Protein AF-A0A941NTP4-F1 (afdb_monomer)

Nearest PDB structures (foldseek):
  7e4t-assembly1_A  TM=6.870E-01  e=6.617E-01  Homo sapiens
  8gvw-assembly1_B  TM=6.540E-01  e=9.297E-01  Homo sapiens
  6if3-assembly1_A  TM=6.500E-01  e=9.840E-01  Homo sapiens
  7wdb-assembly1_A  TM=6.622E-01  e=2.303E+00  Homo sapiens

Foldseek 3Di:
DDDDDDPPDPPCDPPQPADADDDDPDDQDDQFPDDPDDPVLLVVLVVCLLVVVQVVNVVSCVVRHLRSQQGDHPVDDRSLLSCQQVVPPVSNSVSRSSRHHLVRSCPDPCLVVGDPVSNVVSVVVVVVVVVVVVVD

pLDDT: mean 73.16, std 19.31, range [33.72, 93.12]

Secondary structure (DSSP, 8-state):
---PPPTT----PSSPSS---------TT-S-SS----HHHHHHHHHHHHTT-HHHHHHHHHHH-GGGGG---SSS--HHHHHHHTT-HHHHHHHHHTT--HHHHHHSGGGGGS-HHHHHHHHHHHHHHHHHHTT-

Radius of gyration: 15.22 Å; Cα contacts (8 Å, |Δi|>4): 143; chains: 1; bounding box: 38×31×42 Å

Solvent-accessible surface area (backbone atoms only — not comparable to full-atom values): 8170 Å² total; per-residue (Å²): 134,84,84,78,75,63,97,81,63,81,78,77,65,81,72,64,94,42,84,70,59,77,92,65,95,74,73,95,80,53,58,32,97,85,50,96,70,52,70,68,56,53,54,50,48,51,52,32,44,73,70,63,40,55,69,61,44,51,49,49,31,69,75,76,29,44,57,64,33,48,26,36,55,94,89,48,70,44,50,55,46,50,27,33,59,69,67,35,60,68,53,33,52,51,27,40,48,37,37,27,46,52,63,58,39,63,70,37,84,67,41,79,77,37,48,70,69,46,49,50,51,46,49,48,58,49,46,57,50,52,58,58,62,73,74,111

Mean predicted aligned error: 10.74 Å

Sequence (136 aa):
MMHIPPKNAKVIPFPLQAPMQSAKKWGKRHFSRFGTFSETQVTTFIRHLLQNNTNIVLQMIQELGPHLATVHGNYFCPPLIIAAKNSNMILVNSLLEHGACAHMARNDIRFKYLPLKMKRYLKAITRFRQEILNQI

Structure (mmCIF, N/CA/C/O backbone):
data_AF-A0A941NTP4-F1
#
_entry.id   AF-A0A941NTP4-F1
#
loop_
_atom_site.group_PDB
_atom_site.id
_atom_site.type_symbol
_atom_site.label_atom_id
_atom_site.label_alt_id
_atom_site.label_comp_id
_atom_site.label_asym_id
_atom_site.label_entity_id
_atom_site.label_seq_id
_atom_site.pdbx_PDB_ins_code
_atom_site.Cartn_x
_atom_site.Cartn_y
_atom_site.Cartn_z
_atom_site.occupancy
_atom_site.B_iso_or_equiv
_atom_site.auth_seq_id
_atom_site.auth_comp_id
_atom_site.auth_asym_id
_atom_site.auth_atom_id
_atom_site.pdbx_PDB_model_num
ATOM 1 N N . MET A 1 1 ? -25.794 2.890 21.953 1.00 35.31 1 MET A N 1
ATOM 2 C CA . MET A 1 1 ? -24.944 4.101 22.000 1.00 35.31 1 MET A CA 1
ATOM 3 C C . MET A 1 1 ? -24.246 4.254 20.659 1.00 35.31 1 MET A C 1
ATOM 5 O O . MET A 1 1 ? -23.389 3.443 20.335 1.00 35.31 1 MET A O 1
ATOM 9 N N . MET A 1 2 ? -24.678 5.216 19.840 1.00 36.38 2 MET A N 1
ATOM 10 C CA . MET A 1 2 ? -24.074 5.478 18.531 1.00 36.38 2 MET A CA 1
ATOM 11 C C . MET A 1 2 ? -22.789 6.288 18.721 1.00 36.38 2 MET A C 1
ATOM 13 O O . MET A 1 2 ? -22.817 7.375 19.291 1.00 36.38 2 MET A O 1
ATOM 17 N N . HIS A 1 3 ? -21.658 5.733 18.289 1.00 40.78 3 HIS A N 1
ATOM 18 C CA . HIS A 1 3 ? -20.355 6.388 18.351 1.00 40.78 3 HIS A CA 1
ATOM 19 C C . HIS A 1 3 ? -20.315 7.475 17.267 1.00 40.78 3 HIS A C 1
ATOM 21 O O . HIS A 1 3 ? -20.207 7.169 16.082 1.00 40.78 3 HIS A O 1
ATOM 27 N N . ILE A 1 4 ? -20.461 8.741 17.660 1.00 36.94 4 ILE A N 1
ATOM 28 C CA . ILE A 1 4 ? -20.422 9.875 16.728 1.00 36.94 4 ILE A CA 1
ATOM 29 C C . ILE A 1 4 ? -18.956 10.081 16.304 1.00 36.94 4 ILE A C 1
ATOM 31 O O . ILE A 1 4 ? -18.104 10.274 17.177 1.00 36.94 4 ILE A O 1
ATOM 35 N N . PRO A 1 5 ? -18.617 10.000 15.004 1.00 36.12 5 PRO A N 1
ATOM 36 C CA . PRO A 1 5 ? -17.255 10.237 14.541 1.00 36.12 5 PRO A CA 1
ATOM 37 C C . PRO A 1 5 ? -16.858 11.717 14.725 1.00 36.12 5 PRO A C 1
ATOM 39 O O . PRO A 1 5 ? -17.717 12.600 14.679 1.00 36.12 5 PRO A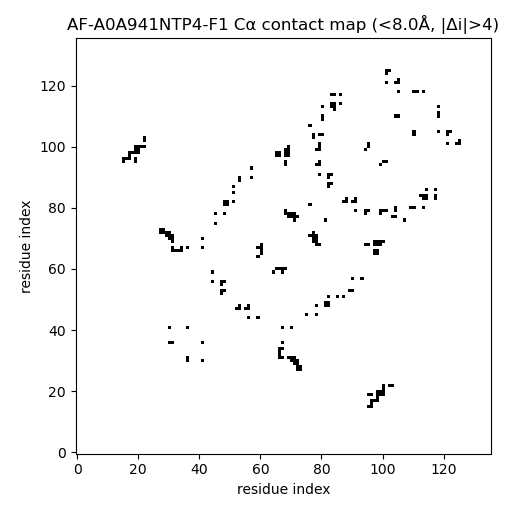 O 1
ATOM 42 N N . PRO A 1 6 ? -15.564 12.018 14.945 1.00 41.47 6 PRO A N 1
ATOM 43 C CA . PRO A 1 6 ? -15.095 13.383 15.176 1.00 41.47 6 PRO A CA 1
ATOM 44 C C . PRO A 1 6 ? -15.376 14.292 13.968 1.00 41.47 6 PRO A C 1
ATOM 46 O O . PRO A 1 6 ? -15.212 13.873 12.824 1.00 41.47 6 PRO A O 1
ATOM 49 N N . LYS A 1 7 ? -15.752 15.553 14.241 1.00 45.47 7 LYS A N 1
ATOM 50 C CA . LYS A 1 7 ? -16.298 16.552 13.290 1.00 45.47 7 LYS A CA 1
ATOM 51 C C . LYS A 1 7 ? -15.467 16.821 12.020 1.00 45.47 7 LYS A C 1
ATOM 53 O O . LYS A 1 7 ? -16.013 17.350 11.063 1.00 45.47 7 LYS A O 1
ATOM 58 N N . ASN A 1 8 ? -14.194 16.418 11.986 1.00 42.12 8 ASN A N 1
ATOM 59 C CA . ASN A 1 8 ? -13.287 16.605 10.844 1.00 42.12 8 ASN A CA 1
ATOM 60 C C . ASN A 1 8 ? -12.812 15.287 10.203 1.00 42.12 8 ASN A C 1
ATOM 62 O O . ASN A 1 8 ? -11.917 15.295 9.357 1.00 42.12 8 ASN A O 1
ATOM 66 N N . ALA A 1 9 ? -13.376 14.139 10.588 1.00 33.72 9 ALA A N 1
ATOM 67 C CA . ALA A 1 9 ? -13.117 12.897 9.877 1.00 33.72 9 ALA A CA 1
ATOM 68 C C . ALA A 1 9 ? -13.847 12.944 8.531 1.00 33.72 9 ALA A C 1
ATOM 70 O O . ALA A 1 9 ? -15.075 12.906 8.489 1.00 33.72 9 ALA A O 1
ATOM 71 N N . LYS A 1 10 ? -13.097 12.998 7.422 1.00 40.84 10 LYS A N 1
ATOM 72 C CA . LYS A 1 10 ? -13.661 12.676 6.107 1.00 40.84 10 LYS A CA 1
ATOM 73 C C . LYS A 1 10 ? -14.193 11.247 6.185 1.00 40.84 10 LYS A C 1
ATOM 75 O O . LYS A 1 10 ? -13.418 10.291 6.214 1.00 40.84 10 LYS A O 1
ATOM 80 N N . VAL A 1 11 ? -15.513 11.120 6.281 1.00 45.03 11 VAL A N 1
ATOM 81 C CA . VAL A 1 11 ? -16.209 9.846 6.137 1.00 45.03 11 VAL A CA 1
ATOM 82 C C . VAL A 1 11 ? -15.963 9.419 4.701 1.00 45.03 11 VAL A C 1
ATOM 84 O O . VAL A 1 11 ? -16.482 10.036 3.779 1.00 45.03 11 VAL A O 1
ATOM 87 N N . ILE A 1 12 ? -15.099 8.425 4.509 1.00 49.16 12 ILE A N 1
ATOM 88 C CA . ILE A 1 12 ? -14.896 7.820 3.195 1.00 49.16 12 ILE A CA 1
ATOM 89 C C . ILE A 1 12 ? -16.168 7.013 2.932 1.00 49.16 12 ILE A C 1
ATOM 91 O O . ILE A 1 12 ? -16.413 6.049 3.668 1.00 49.16 12 ILE A O 1
ATOM 95 N N . PRO A 1 13 ? -17.019 7.423 1.975 1.00 43.09 13 PRO A N 1
ATOM 96 C CA . PRO A 1 13 ? -18.243 6.697 1.704 1.00 43.09 13 PRO A CA 1
ATOM 97 C C . PRO A 1 13 ? -17.864 5.311 1.188 1.00 43.09 13 PRO A C 1
ATOM 99 O O . PRO A 1 13 ? -17.011 5.162 0.314 1.00 43.09 13 PRO A O 1
ATOM 102 N N . PHE A 1 14 ? -18.470 4.291 1.784 1.00 42.78 14 PHE A N 1
ATOM 103 C CA . PHE A 1 14 ? -18.411 2.938 1.261 1.00 42.78 14 PHE A CA 1
ATOM 104 C C . PHE A 1 14 ? -19.660 2.710 0.395 1.00 42.78 14 PHE A C 1
ATOM 106 O O . PHE A 1 14 ? -20.750 3.073 0.843 1.00 42.78 14 PHE A O 1
ATOM 113 N N . PRO A 1 15 ? -19.541 2.113 -0.805 1.00 52.22 15 PRO A N 1
ATOM 114 C CA . PRO A 1 15 ? -18.332 1.543 -1.404 1.00 52.22 15 PRO A CA 1
ATOM 115 C C . PRO A 1 15 ? -17.356 2.611 -1.921 1.00 52.22 15 PRO A C 1
ATOM 117 O O . PRO A 1 15 ? -17.764 3.710 -2.287 1.00 52.22 15 PRO A O 1
ATOM 120 N N . LEU A 1 16 ? -16.060 2.262 -1.953 1.00 56.69 16 LEU A N 1
ATOM 121 C CA . LEU A 1 16 ? -15.022 3.072 -2.602 1.00 56.69 16 LEU A CA 1
ATOM 122 C C . LEU A 1 16 ? -15.516 3.472 -4.002 1.00 56.69 16 LEU A C 1
ATOM 124 O O . LEU A 1 16 ? -15.975 2.614 -4.752 1.00 56.69 16 LEU A O 1
ATOM 128 N N . GLN A 1 17 ? -15.433 4.758 -4.348 1.00 49.44 17 GLN A N 1
ATOM 129 C CA . GLN A 1 17 ? -16.072 5.313 -5.553 1.00 49.44 17 GLN A CA 1
ATOM 130 C C . GLN A 1 17 ? -15.505 4.767 -6.879 1.00 49.44 17 GLN A C 1
ATOM 132 O O . GLN A 1 17 ? -16.088 4.993 -7.937 1.00 49.44 17 GLN A O 1
ATOM 137 N N . ALA A 1 18 ? -14.390 4.034 -6.844 1.00 46.38 18 ALA A N 1
ATOM 138 C CA . ALA A 1 18 ? -13.748 3.473 -8.025 1.00 46.38 18 ALA A CA 1
ATOM 139 C C . ALA A 1 18 ? -14.049 1.972 -8.215 1.00 46.38 18 ALA A C 1
ATOM 141 O O . ALA A 1 18 ? -14.050 1.207 -7.242 1.00 46.38 18 ALA A O 1
ATOM 142 N N . PRO A 1 19 ? -14.211 1.497 -9.467 1.00 46.03 19 PRO A N 1
ATOM 143 C CA . PRO A 1 19 ? -14.347 0.073 -9.756 1.00 46.03 19 PRO A CA 1
ATOM 144 C C . PRO A 1 19 ? -13.052 -0.680 -9.398 1.00 46.03 19 PRO A C 1
ATOM 146 O O . PRO A 1 19 ? -12.053 -0.634 -10.118 1.00 46.03 19 PRO A O 1
ATOM 149 N N . MET A 1 20 ? -13.056 -1.409 -8.276 1.00 49.44 20 MET A N 1
ATOM 150 C CA . MET A 1 20 ? -11.901 -2.198 -7.826 1.00 49.44 20 MET A CA 1
ATOM 151 C C . MET A 1 20 ? -11.611 -3.357 -8.800 1.00 49.44 20 MET A C 1
ATOM 153 O O . MET A 1 20 ? -12.400 -4.294 -8.938 1.00 49.44 20 MET A O 1
ATOM 157 N N . GLN A 1 21 ? -10.450 -3.353 -9.463 1.00 51.09 21 GLN A N 1
ATOM 158 C CA . GLN A 1 21 ? -10.114 -4.317 -10.527 1.00 51.09 21 GLN A CA 1
ATOM 159 C C . GLN A 1 21 ? -9.859 -5.746 -10.026 1.00 51.09 21 GLN A C 1
ATOM 161 O O . GLN A 1 21 ? -9.301 -5.944 -8.946 1.00 51.09 21 GLN A O 1
ATOM 166 N N . SER A 1 22 ? -10.284 -6.766 -10.790 1.00 47.03 22 SER A N 1
ATOM 167 C CA . SER A 1 22 ? -10.096 -8.193 -10.458 1.00 47.03 22 SER A CA 1
ATOM 168 C C . SER A 1 22 ? -8.683 -8.667 -10.760 1.00 47.03 22 SER A C 1
ATOM 170 O O . SER A 1 22 ? -8.016 -8.163 -11.664 1.00 47.03 22 SER A O 1
ATOM 172 N N . ALA A 1 23 ? -8.205 -9.639 -9.979 1.00 41.88 23 ALA A N 1
ATOM 173 C CA . ALA A 1 23 ? -6.922 -10.276 -10.228 1.00 41.88 23 ALA A CA 1
ATOM 174 C C . ALA A 1 23 ? -7.016 -11.099 -11.525 1.00 41.88 23 ALA A C 1
ATOM 176 O O . ALA A 1 23 ? -7.463 -12.241 -11.509 1.00 41.88 23 ALA A O 1
ATOM 177 N N . LYS A 1 24 ? -6.621 -10.517 -12.662 1.00 48.53 24 LYS A N 1
ATOM 178 C CA . LYS A 1 24 ? -6.318 -11.285 -13.880 1.00 48.53 24 LYS A CA 1
ATOM 179 C C . LYS A 1 24 ? -4.944 -11.953 -13.700 1.00 48.53 24 LYS A C 1
ATOM 181 O O . LYS A 1 24 ? -4.149 -11.514 -12.877 1.00 48.53 24 LYS A O 1
ATOM 186 N N . LYS A 1 25 ? -4.641 -13.046 -14.407 1.00 41.19 25 LYS A N 1
ATOM 187 C CA . LYS A 1 25 ? -3.276 -13.609 -14.408 1.00 41.19 25 LYS A CA 1
ATOM 188 C C . LYS A 1 25 ? -2.360 -12.613 -15.133 1.00 41.19 25 LYS A C 1
ATOM 190 O O . LYS A 1 25 ? -2.438 -12.485 -16.349 1.00 41.19 25 LYS A O 1
ATOM 195 N N . TRP A 1 26 ? -1.560 -11.859 -14.382 1.00 47.75 26 TRP A N 1
ATOM 196 C CA . TRP A 1 26 ? -0.691 -10.804 -14.911 1.00 47.75 26 TRP A CA 1
ATOM 197 C C . TRP A 1 26 ? 0.706 -11.356 -15.226 1.00 47.75 26 TRP A C 1
ATOM 199 O O . TRP A 1 26 ? 1.264 -12.130 -14.448 1.00 47.75 26 TRP A O 1
ATOM 209 N N . GLY A 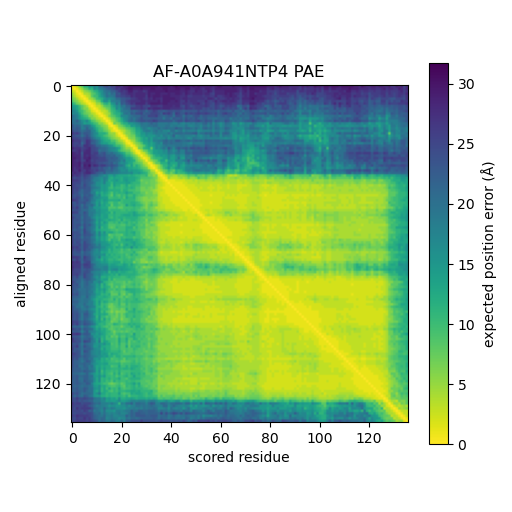1 27 ? 1.262 -10.986 -16.383 1.00 43.12 27 GLY A N 1
ATOM 210 C CA . GLY A 1 27 ? 2.597 -11.410 -16.813 1.00 43.12 27 GLY A CA 1
ATOM 211 C C . GLY A 1 27 ? 3.703 -10.856 -15.908 1.00 43.12 27 GLY A C 1
ATOM 212 O O . GLY A 1 27 ? 3.652 -9.707 -15.482 1.00 43.12 27 GLY A O 1
ATOM 213 N N . LYS A 1 28 ? 4.730 -11.674 -15.649 1.00 47.25 28 LYS A N 1
ATOM 214 C CA . LYS A 1 28 ? 5.806 -11.477 -14.652 1.00 47.25 28 LYS A CA 1
ATOM 215 C C . LYS A 1 28 ? 6.742 -10.260 -14.868 1.00 47.25 28 LYS A C 1
ATOM 217 O O . LYS A 1 28 ? 7.792 -10.215 -14.235 1.00 47.25 28 LYS A O 1
ATOM 222 N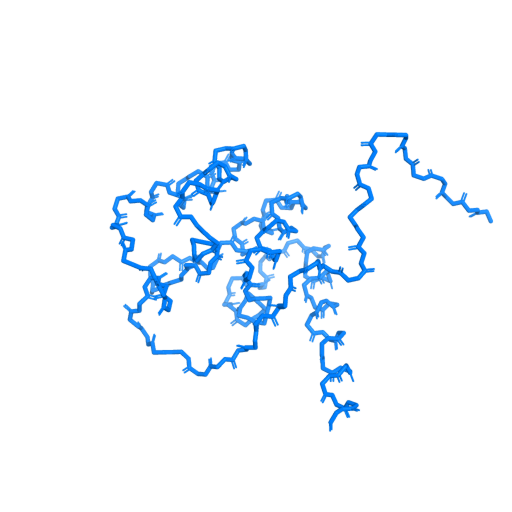 N . ARG A 1 29 ? 6.452 -9.326 -15.788 1.00 46.22 29 ARG A N 1
ATOM 223 C CA . ARG A 1 29 ? 7.465 -8.377 -16.310 1.00 46.22 29 ARG A CA 1
ATOM 224 C C . ARG A 1 29 ? 7.142 -6.878 -16.290 1.00 46.22 29 ARG A C 1
ATOM 226 O O . ARG A 1 29 ? 8.055 -6.123 -16.596 1.00 46.22 29 ARG A O 1
ATOM 233 N N . HIS A 1 30 ? 5.939 -6.407 -15.948 1.00 47.78 30 HIS A N 1
ATOM 234 C CA . HIS A 1 30 ? 5.616 -4.988 -16.192 1.00 47.78 30 HIS A CA 1
ATOM 235 C C . HIS A 1 30 ? 5.203 -4.188 -14.959 1.00 47.78 30 HIS A C 1
ATOM 237 O O . HIS A 1 30 ? 4.313 -4.577 -14.208 1.00 47.78 30 HIS A O 1
ATOM 243 N N . PHE A 1 31 ? 5.847 -3.021 -14.842 1.00 52.72 31 PHE A N 1
ATOM 244 C CA . PHE A 1 31 ? 5.668 -2.010 -13.807 1.00 52.72 31 PHE A CA 1
ATOM 245 C C . PHE A 1 31 ? 4.235 -1.472 -13.719 1.00 52.72 31 PHE A C 1
ATOM 247 O O . PHE A 1 31 ? 3.835 -1.067 -12.645 1.00 52.72 31 PHE A O 1
ATOM 254 N N . SER A 1 32 ? 3.427 -1.497 -14.782 1.00 50.88 32 SER A N 1
ATOM 2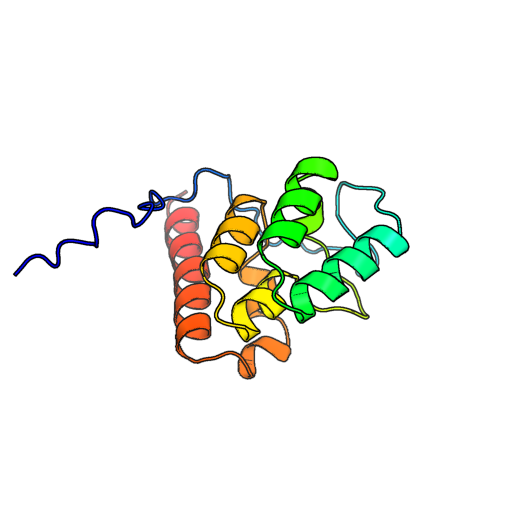55 C CA . SER A 1 32 ? 1.964 -1.362 -14.719 1.00 50.88 32 SER A CA 1
ATOM 256 C C . SER A 1 32 ? 1.351 -1.887 -16.026 1.00 50.88 32 SER A C 1
ATOM 258 O O . SER A 1 32 ? 2.047 -1.997 -17.033 1.00 50.88 32 SER A O 1
ATOM 260 N N . ARG A 1 33 ? 0.051 -2.216 -16.039 1.00 46.75 33 ARG A N 1
ATOM 261 C CA . ARG A 1 33 ? -0.665 -2.704 -17.240 1.00 46.75 33 ARG A CA 1
ATOM 262 C C . ARG A 1 33 ? -0.833 -1.625 -18.330 1.00 46.75 33 ARG A C 1
ATOM 264 O O . ARG A 1 33 ? -1.053 -1.978 -19.482 1.00 46.75 33 ARG A O 1
ATOM 271 N N . PHE A 1 34 ? -0.787 -0.342 -17.964 1.00 50.00 34 PHE A N 1
ATOM 272 C CA . PHE A 1 34 ? -1.307 0.755 -18.796 1.00 50.00 34 PHE A CA 1
ATOM 273 C C . PHE A 1 34 ? -0.427 2.015 -18.848 1.00 50.00 34 PHE A C 1
ATOM 275 O O . PHE A 1 34 ? -0.776 2.955 -19.550 1.00 50.00 34 PHE A O 1
ATOM 282 N N . GLY A 1 35 ? 0.695 2.061 -18.126 1.00 54.84 35 GLY A N 1
ATOM 283 C CA . GLY A 1 35 ? 1.557 3.242 -18.049 1.00 54.84 35 GLY A CA 1
ATOM 284 C C . GLY A 1 35 ? 3.014 2.923 -18.364 1.00 54.84 35 GLY A C 1
ATOM 285 O O . GLY A 1 35 ? 3.604 2.034 -17.744 1.00 54.84 35 GLY A O 1
ATOM 286 N N . THR A 1 36 ? 3.595 3.681 -19.296 1.00 65.62 36 THR A N 1
ATOM 287 C CA . THR A 1 36 ? 5.042 3.780 -19.524 1.00 65.62 36 THR A CA 1
ATOM 288 C C . THR A 1 36 ? 5.651 4.675 -18.445 1.00 65.62 36 THR A C 1
ATOM 290 O O . THR A 1 36 ? 5.959 5.839 -18.686 1.00 65.62 36 THR A O 1
ATOM 293 N N . PHE A 1 37 ? 5.762 4.160 -17.221 1.00 73.25 37 PHE A N 1
ATOM 294 C CA . PHE A 1 37 ? 6.470 4.869 -16.157 1.00 73.25 37 PHE A CA 1
ATOM 295 C C . PHE A 1 37 ? 7.973 4.661 -16.307 1.00 73.25 37 PHE A C 1
ATOM 297 O O . PHE A 1 37 ? 8.427 3.537 -16.529 1.00 73.25 37 PHE A O 1
ATOM 304 N N . SER A 1 38 ? 8.741 5.734 -16.143 1.00 80.94 38 SER A N 1
ATOM 305 C CA . SER A 1 38 ? 10.194 5.633 -16.027 1.00 80.94 38 SER A CA 1
ATOM 306 C C . SER A 1 38 ? 10.565 4.872 -14.751 1.00 80.94 38 SER A C 1
ATOM 308 O O . SER A 1 38 ? 9.917 5.018 -13.709 1.00 80.94 38 SER A O 1
ATOM 310 N N . GLU A 1 39 ? 11.658 4.111 -14.793 1.00 80.56 39 GLU A N 1
ATOM 311 C CA . GLU A 1 39 ? 12.227 3.467 -13.606 1.00 80.56 39 GLU A CA 1
ATOM 312 C C . GLU A 1 39 ? 12.508 4.491 -12.493 1.00 80.56 39 GLU A C 1
ATOM 314 O O . GLU A 1 39 ? 12.253 4.231 -11.315 1.00 80.56 39 GLU A O 1
ATOM 319 N N . THR A 1 40 ? 12.937 5.704 -12.854 1.00 84.44 40 THR A N 1
ATOM 320 C CA . THR A 1 40 ? 13.191 6.795 -11.899 1.00 84.44 40 THR A CA 1
ATOM 321 C C . THR A 1 40 ? 11.919 7.279 -11.200 1.00 84.44 40 THR A C 1
ATOM 323 O O . THR A 1 40 ? 11.952 7.593 -10.008 1.00 84.44 40 THR A O 1
ATOM 326 N N . GLN A 1 41 ? 10.782 7.292 -11.903 1.00 86.62 41 GLN A N 1
ATOM 327 C CA . GLN A 1 41 ? 9.483 7.662 -11.336 1.00 86.62 41 GLN A CA 1
ATOM 328 C C . GLN A 1 41 ? 9.006 6.593 -10.356 1.00 86.62 41 GLN A C 1
ATOM 330 O O . GLN A 1 41 ? 8.641 6.911 -9.226 1.00 86.62 41 GLN A O 1
ATOM 335 N N . VAL A 1 42 ? 9.081 5.316 -10.747 1.00 85.12 42 VAL A N 1
ATOM 336 C CA . VAL A 1 42 ? 8.672 4.207 -9.876 1.00 85.12 42 VAL A CA 1
ATOM 337 C C . VAL A 1 42 ? 9.555 4.127 -8.635 1.00 85.12 42 VAL A C 1
ATOM 339 O O . VAL A 1 42 ? 9.047 4.030 -7.521 1.00 85.12 42 VAL A O 1
ATOM 342 N N . THR A 1 43 ? 10.875 4.182 -8.791 1.00 86.25 43 THR A N 1
ATOM 343 C CA . THR A 1 43 ? 11.801 4.108 -7.651 1.00 86.25 43 THR A CA 1
ATOM 344 C C . THR A 1 43 ? 11.613 5.284 -6.696 1.00 86.25 43 THR A C 1
ATOM 346 O O . THR A 1 43 ? 11.631 5.090 -5.481 1.00 86.25 43 THR A O 1
ATOM 349 N N . THR A 1 44 ? 11.354 6.486 -7.215 1.00 91.12 44 THR A N 1
ATOM 350 C CA . THR A 1 44 ? 11.039 7.668 -6.399 1.00 91.12 44 THR A CA 1
ATOM 351 C C . THR A 1 44 ? 9.713 7.524 -5.669 1.00 91.12 44 THR A C 1
ATOM 353 O O . THR A 1 44 ? 9.645 7.765 -4.462 1.00 91.12 44 THR A O 1
ATOM 356 N N . PHE A 1 45 ? 8.693 7.011 -6.350 1.00 90.62 45 PHE A N 1
ATOM 357 C CA . PHE A 1 45 ? 7.405 6.699 -5.750 1.00 90.62 45 PHE A CA 1
ATOM 358 C C . PHE A 1 45 ? 7.523 5.690 -4.598 1.00 90.62 45 PHE A C 1
ATOM 360 O O . PHE A 1 45 ? 7.046 5.940 -3.489 1.00 90.62 45 PHE A O 1
ATOM 367 N N . ILE A 1 46 ? 8.234 4.581 -4.820 1.00 88.38 46 ILE A N 1
ATOM 368 C CA . ILE A 1 46 ? 8.473 3.553 -3.800 1.00 88.38 46 ILE A CA 1
ATOM 369 C C . ILE A 1 46 ? 9.299 4.106 -2.629 1.00 88.38 46 ILE A C 1
ATOM 371 O O . ILE A 1 46 ? 8.996 3.803 -1.475 1.00 88.38 46 ILE A O 1
ATOM 375 N N . ARG A 1 47 ? 10.303 4.955 -2.886 1.00 90.88 47 ARG A N 1
ATOM 376 C CA . ARG A 1 47 ? 11.104 5.607 -1.835 1.00 90.88 47 ARG A CA 1
ATOM 377 C C . ARG A 1 47 ? 10.227 6.437 -0.899 1.00 90.88 47 ARG A C 1
ATOM 379 O O . ARG A 1 47 ? 10.328 6.297 0.317 1.00 90.88 47 ARG A O 1
ATOM 386 N N . HIS A 1 48 ? 9.324 7.242 -1.454 1.00 91.25 48 HIS A N 1
ATOM 387 C CA . HIS A 1 48 ? 8.401 8.056 -0.665 1.00 91.25 48 HIS A CA 1
ATOM 388 C C . HIS A 1 48 ? 7.337 7.225 0.065 1.00 91.25 48 HIS A C 1
ATOM 390 O O . HIS A 1 48 ? 6.977 7.560 1.194 1.00 91.25 48 HIS A O 1
ATOM 396 N N . LEU A 1 49 ? 6.892 6.104 -0.514 1.00 90.38 49 LEU A N 1
ATOM 397 C CA . LEU A 1 49 ? 6.037 5.133 0.178 1.00 90.38 49 LEU A CA 1
ATOM 398 C C . LEU A 1 49 ? 6.727 4.524 1.403 1.00 90.38 49 LEU A C 1
ATOM 400 O O . LEU A 1 49 ? 6.115 4.419 2.466 1.00 90.38 49 LEU A O 1
ATOM 404 N N . LEU A 1 50 ? 8.000 4.141 1.270 1.00 89.44 50 LEU A N 1
ATOM 405 C CA . LEU A 1 50 ? 8.794 3.596 2.375 1.00 89.44 50 LEU A CA 1
ATOM 406 C C . LEU A 1 50 ? 9.002 4.629 3.487 1.00 89.44 50 LEU A C 1
ATOM 408 O O . LEU A 1 50 ? 8.905 4.280 4.659 1.00 89.44 50 LEU A O 1
ATOM 41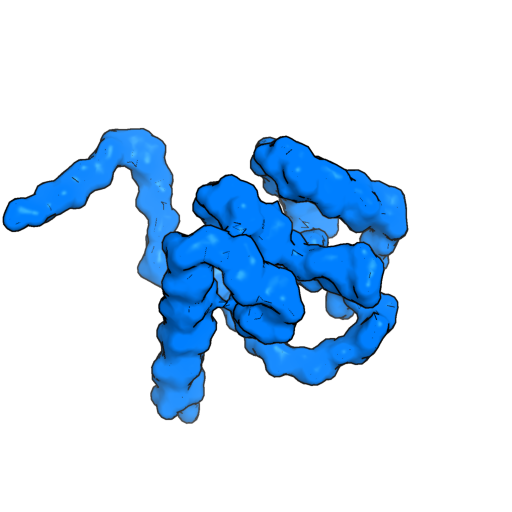2 N N . GLN A 1 51 ? 9.208 5.895 3.118 1.00 90.62 51 GLN A N 1
ATOM 413 C CA . GLN A 1 51 ? 9.302 7.028 4.046 1.00 90.62 51 GLN A CA 1
ATOM 414 C C . GLN A 1 51 ? 7.952 7.442 4.653 1.00 90.62 51 GLN A C 1
ATOM 416 O O . GLN A 1 51 ? 7.920 8.304 5.523 1.00 90.62 51 GLN A O 1
ATOM 421 N N . ASN A 1 52 ? 6.842 6.824 4.231 1.00 88.25 52 ASN A N 1
ATOM 422 C CA . ASN A 1 52 ? 5.487 7.152 4.676 1.00 88.25 52 ASN A CA 1
ATOM 423 C C . ASN A 1 52 ? 5.044 8.594 4.342 1.00 88.25 52 ASN A C 1
ATOM 425 O O . ASN A 1 52 ? 4.184 9.157 5.022 1.00 88.25 52 ASN A O 1
ATOM 429 N N . ASN A 1 53 ? 5.588 9.183 3.274 1.00 91.25 53 ASN A N 1
ATOM 430 C CA . ASN A 1 53 ? 5.267 10.545 2.846 1.00 91.25 53 ASN A CA 1
ATOM 431 C C . ASN A 1 53 ? 3.952 10.574 2.059 1.00 91.25 53 ASN A C 1
ATOM 433 O O . ASN A 1 53 ? 3.952 10.606 0.828 1.00 91.25 53 ASN A O 1
ATOM 437 N N . THR A 1 54 ? 2.822 10.575 2.766 1.00 89.00 54 THR A N 1
ATOM 438 C CA . THR A 1 54 ? 1.478 10.537 2.162 1.00 89.00 54 THR A CA 1
ATOM 439 C C . THR A 1 54 ? 1.269 11.595 1.099 1.00 89.00 54 THR A C 1
ATOM 441 O O . THR A 1 54 ? 0.826 11.275 0.005 1.00 89.00 54 THR A O 1
ATOM 444 N N . ASN A 1 55 ? 1.611 12.842 1.406 1.00 90.31 55 ASN A N 1
ATOM 445 C CA . ASN A 1 55 ? 1.272 13.978 0.555 1.00 90.31 55 ASN A CA 1
ATOM 446 C C . ASN A 1 55 ? 1.970 13.872 -0.804 1.00 90.31 55 ASN A C 1
ATOM 448 O O . ASN A 1 55 ? 1.325 14.028 -1.834 1.00 90.31 55 ASN A O 1
ATOM 452 N N . ILE A 1 56 ? 3.253 13.498 -0.797 1.00 92.12 56 ILE A N 1
ATOM 453 C CA . ILE A 1 56 ? 4.062 13.342 -2.011 1.00 92.12 56 ILE A CA 1
ATOM 454 C C . ILE A 1 56 ? 3.569 12.147 -2.830 1.00 92.12 56 ILE A C 1
ATOM 456 O O . ILE A 1 56 ? 3.431 12.242 -4.044 1.00 92.12 56 ILE A O 1
ATOM 460 N N . VAL A 1 57 ? 3.257 11.021 -2.177 1.00 91.38 57 VAL A N 1
ATOM 461 C CA . VAL A 1 57 ? 2.712 9.831 -2.853 1.00 91.38 57 VAL A CA 1
ATOM 462 C C . VAL A 1 57 ? 1.393 10.156 -3.556 1.00 91.38 57 VAL A C 1
ATOM 464 O O . VAL A 1 57 ? 1.207 9.761 -4.703 1.00 91.38 57 VAL A O 1
ATOM 467 N N . LEU A 1 58 ? 0.500 10.892 -2.893 1.00 89.50 58 LEU A N 1
ATOM 468 C CA . LEU A 1 58 ? -0.777 11.309 -3.470 1.00 89.50 58 LEU A CA 1
ATOM 469 C C . LEU A 1 58 ? -0.591 12.297 -4.625 1.00 89.50 58 LEU A C 1
ATOM 471 O O . LEU A 1 58 ? -1.231 12.126 -5.658 1.00 89.50 58 LEU A O 1
ATOM 475 N N . GLN A 1 59 ? 0.321 13.265 -4.489 1.00 91.44 59 GLN A N 1
ATOM 476 C CA . GLN A 1 59 ? 0.679 14.18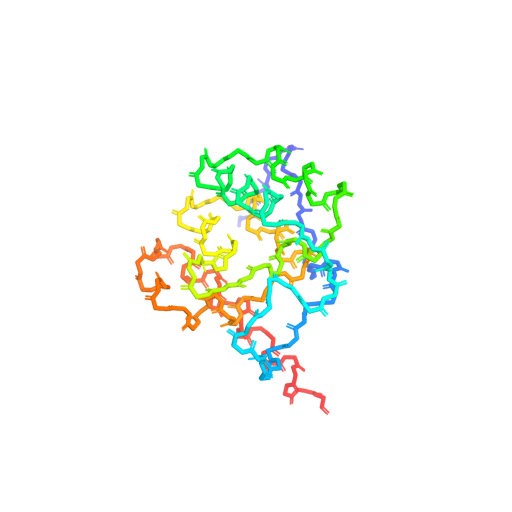2 -5.578 1.00 91.44 59 GLN A CA 1
ATOM 477 C C . GLN A 1 59 ? 1.200 13.424 -6.801 1.00 91.44 59 GLN A C 1
ATOM 479 O O . GLN A 1 59 ? 0.690 13.618 -7.897 1.00 91.44 59 GLN A O 1
ATOM 484 N N . MET A 1 60 ? 2.123 12.476 -6.616 1.00 90.19 60 MET A N 1
ATOM 485 C CA . MET A 1 60 ? 2.632 11.660 -7.723 1.00 90.19 60 MET A CA 1
ATOM 486 C C . MET A 1 60 ? 1.534 10.837 -8.404 1.00 90.19 60 MET A C 1
ATOM 488 O O . MET A 1 60 ? 1.555 10.692 -9.620 1.00 90.19 60 MET A O 1
ATOM 492 N N . ILE A 1 61 ? 0.574 10.288 -7.651 1.00 88.44 61 ILE A N 1
ATOM 493 C CA . ILE A 1 61 ? -0.562 9.553 -8.236 1.00 88.44 61 ILE A CA 1
ATOM 494 C C . ILE A 1 61 ? -1.471 10.498 -9.030 1.00 88.44 61 ILE A C 1
ATOM 496 O O . ILE A 1 61 ? -1.988 10.109 -10.074 1.00 88.44 61 ILE A O 1
ATOM 500 N N . GLN A 1 62 ? -1.655 11.732 -8.562 1.00 88.38 62 GLN A N 1
ATOM 501 C CA . GLN A 1 62 ? -2.456 12.736 -9.256 1.00 88.38 62 GLN A CA 1
ATOM 502 C C . GLN A 1 62 ? -1.780 13.225 -10.546 1.00 88.38 62 GLN A C 1
ATOM 504 O O . GLN A 1 62 ? -2.454 13.386 -11.559 1.0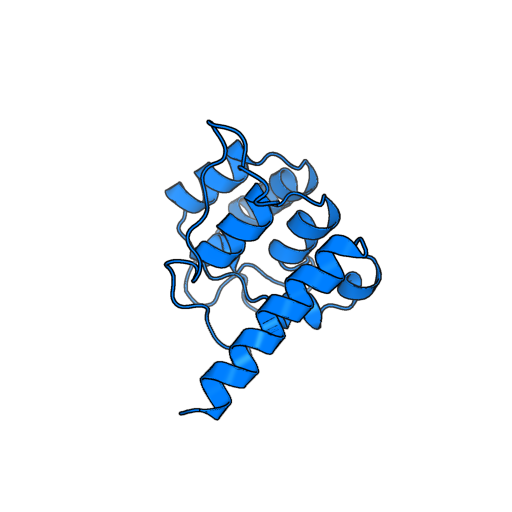0 88.38 62 GLN A O 1
ATOM 509 N N . GLU A 1 63 ? -0.462 13.423 -10.525 1.00 88.75 63 GLU A N 1
ATOM 510 C CA . GLU A 1 63 ? 0.320 13.922 -11.663 1.00 88.75 63 GLU A CA 1
ATOM 511 C C . GLU A 1 63 ? 0.607 12.839 -12.712 1.00 88.75 63 GLU A C 1
ATOM 513 O O . GLU A 1 63 ? 0.460 13.072 -13.909 1.00 88.75 63 GLU A O 1
ATOM 518 N N . LEU A 1 64 ? 1.022 11.646 -12.275 1.00 85.00 64 LEU A N 1
ATOM 519 C CA . LEU A 1 64 ? 1.428 10.542 -13.156 1.00 85.00 64 LEU A CA 1
ATOM 520 C C . LEU A 1 64 ? 0.269 9.586 -13.478 1.00 85.00 64 LEU A C 1
ATOM 522 O O . LEU A 1 64 ? 0.366 8.770 -14.395 1.00 85.00 64 LEU A O 1
ATOM 526 N N . GLY A 1 65 ? -0.829 9.674 -12.727 1.00 84.06 65 GLY A N 1
ATOM 527 C CA . GLY A 1 65 ? -2.056 8.918 -12.940 1.00 84.06 65 GLY A CA 1
ATOM 528 C C . GLY A 1 65 ? -2.245 7.698 -12.020 1.00 84.06 65 GLY A C 1
ATOM 529 O O . GLY A 1 65 ? -1.307 7.193 -11.390 1.00 84.06 65 GLY A O 1
ATOM 530 N N . PRO A 1 66 ? -3.478 7.148 -11.983 1.00 80.50 66 PRO A N 1
ATOM 531 C CA . PRO A 1 66 ? -3.886 6.096 -11.045 1.00 80.50 66 PRO A CA 1
ATOM 532 C C . PRO A 1 66 ? -3.104 4.788 -11.219 1.00 80.50 66 PRO A C 1
ATOM 534 O O . PRO A 1 66 ? -2.946 4.019 -10.272 1.00 80.50 66 PRO A O 1
ATOM 537 N N . HIS A 1 67 ? -2.559 4.528 -12.411 1.00 81.31 67 HIS A N 1
ATOM 538 C CA . HIS A 1 67 ? -1.801 3.307 -12.686 1.00 81.31 67 HIS A CA 1
ATOM 539 C C . HIS A 1 67 ? -0.547 3.169 -11.813 1.00 81.31 67 HIS A C 1
ATOM 541 O O . HIS A 1 67 ? -0.120 2.040 -11.561 1.00 81.31 67 HIS A O 1
ATOM 547 N N . LEU A 1 68 ? -0.018 4.273 -11.275 1.00 83.69 68 LEU A N 1
ATOM 548 C CA . LEU A 1 68 ? 1.107 4.264 -10.341 1.00 83.69 68 LEU A CA 1
ATOM 549 C C . LEU A 1 68 ? 0.783 3.497 -9.040 1.00 83.69 68 LEU A C 1
ATOM 551 O O . LEU A 1 68 ? 1.636 2.808 -8.481 1.00 83.69 68 LEU A O 1
ATOM 555 N N . ALA A 1 69 ? -0.480 3.506 -8.598 1.00 84.56 69 ALA A N 1
ATOM 556 C CA . ALA A 1 69 ? -0.934 2.746 -7.430 1.00 84.56 69 ALA A CA 1
ATOM 557 C C . ALA A 1 69 ? -0.947 1.220 -7.661 1.00 84.56 69 ALA A C 1
ATOM 559 O O . ALA A 1 69 ? -0.982 0.436 -6.708 1.00 84.56 69 ALA A O 1
ATOM 560 N N . THR A 1 70 ? -0.902 0.785 -8.924 1.00 81.75 70 THR A N 1
ATOM 561 C CA . THR A 1 70 ? -0.931 -0.633 -9.326 1.00 81.75 70 THR A CA 1
ATOM 562 C C . THR A 1 70 ? 0.455 -1.227 -9.569 1.00 81.75 70 THR A C 1
ATOM 564 O O . THR A 1 70 ? 0.577 -2.386 -9.982 1.00 81.75 70 THR A O 1
ATOM 567 N N . VAL A 1 71 ? 1.501 -0.437 -9.315 1.00 81.00 71 VAL A N 1
ATOM 568 C CA . VAL A 1 71 ? 2.866 -0.793 -9.678 1.00 81.00 71 VAL A CA 1
ATOM 569 C C . VAL A 1 71 ? 3.338 -2.002 -8.887 1.00 81.00 71 VAL A C 1
ATOM 571 O O . VAL A 1 71 ? 3.182 -2.074 -7.677 1.00 81.00 71 VAL A O 1
ATOM 574 N N . HIS A 1 72 ? 3.891 -3.001 -9.560 1.00 77.69 72 HIS A N 1
ATOM 575 C CA . HIS A 1 72 ? 4.470 -4.176 -8.910 1.00 77.69 72 HIS A CA 1
ATOM 576 C C . HIS A 1 72 ? 5.592 -4.744 -9.776 1.00 77.69 72 HIS A C 1
ATOM 578 O O . HIS A 1 72 ? 5.671 -4.469 -10.973 1.00 77.69 72 HIS A O 1
ATOM 584 N N . GLY A 1 73 ? 6.477 -5.531 -9.174 1.00 73.12 73 GLY A N 1
ATOM 585 C CA . GLY A 1 73 ? 7.586 -6.136 -9.894 1.00 73.12 73 GLY A CA 1
ATOM 586 C C . GLY A 1 73 ? 8.323 -7.155 -9.042 1.00 73.12 73 GLY A C 1
ATOM 587 O O . GLY A 1 73 ? 8.002 -7.362 -7.874 1.00 73.12 73 GLY A O 1
ATOM 588 N N . ASN A 1 74 ? 9.336 -7.787 -9.627 1.00 68.31 74 ASN A N 1
ATOM 589 C CA . ASN A 1 74 ? 10.133 -8.796 -8.923 1.00 68.31 74 ASN A CA 1
ATOM 590 C C . ASN A 1 74 ? 10.947 -8.186 -7.769 1.00 68.31 74 ASN A C 1
ATOM 592 O O . ASN A 1 74 ? 11.188 -8.851 -6.766 1.00 68.31 74 ASN A O 1
ATOM 596 N N . TYR A 1 75 ? 11.329 -6.912 -7.894 1.00 67.69 75 TYR A N 1
ATOM 597 C CA . TYR A 1 75 ? 12.225 -6.234 -6.953 1.00 67.69 75 TYR A CA 1
ATOM 598 C C . TYR A 1 75 ? 11.513 -5.392 -5.889 1.00 67.69 75 TYR A C 1
ATOM 600 O O . TYR A 1 75 ? 12.132 -4.999 -4.905 1.00 67.69 75 TYR A O 1
ATOM 608 N N . PHE A 1 76 ? 10.216 -5.119 -6.034 1.00 75.69 76 PHE A N 1
ATOM 609 C CA . PHE A 1 76 ? 9.485 -4.254 -5.106 1.00 75.69 76 PHE A CA 1
ATOM 610 C C . PHE A 1 76 ? 8.088 -4.799 -4.809 1.00 75.69 76 PHE A C 1
ATOM 612 O O . PHE A 1 76 ? 7.503 -5.560 -5.576 1.00 75.69 76 PHE A O 1
ATOM 619 N N . CYS A 1 77 ? 7.578 -4.472 -3.624 1.00 80.56 77 CYS A N 1
ATOM 620 C CA . CYS A 1 77 ? 6.269 -4.935 -3.170 1.00 80.56 77 CYS A CA 1
ATOM 621 C C . CYS A 1 77 ? 5.150 -4.122 -3.829 1.00 80.56 77 CYS A C 1
ATOM 623 O O . CYS A 1 77 ? 5.378 -2.963 -4.180 1.00 80.56 77 CYS A O 1
ATOM 625 N N . PRO A 1 78 ? 3.922 -4.664 -3.894 1.00 87.44 78 PRO A N 1
ATOM 626 C CA . PRO A 1 78 ? 2.749 -3.854 -4.184 1.00 87.44 78 PRO A CA 1
ATOM 627 C C . PRO A 1 78 ? 2.693 -2.633 -3.238 1.00 87.44 78 PRO A C 1
ATOM 629 O O . PRO A 1 78 ? 2.827 -2.822 -2.023 1.00 87.44 78 PRO A O 1
ATOM 632 N N . PRO A 1 79 ? 2.454 -1.406 -3.737 1.00 88.81 79 PRO A N 1
ATOM 633 C CA . PRO A 1 79 ? 2.344 -0.176 -2.953 1.00 88.81 79 PRO A CA 1
ATOM 634 C C . PRO A 1 79 ? 1.432 -0.320 -1.741 1.00 88.81 79 PRO A C 1
ATOM 636 O O . PRO A 1 79 ? 1.749 0.134 -0.643 1.00 88.81 79 PRO A O 1
ATOM 639 N N . LEU A 1 80 ? 0.333 -1.055 -1.923 1.00 90.25 80 LEU A N 1
ATOM 640 C CA . LEU A 1 80 ? -0.643 -1.348 -0.884 1.00 90.25 80 LEU A CA 1
ATOM 641 C C . LEU A 1 80 ? -0.035 -2.090 0.321 1.00 90.25 80 LEU A C 1
ATOM 643 O O . LEU A 1 80 ? -0.434 -1.833 1.452 1.00 90.25 80 LEU A O 1
ATOM 647 N N . ILE A 1 81 ? 0.948 -2.974 0.109 1.00 90.88 81 ILE A N 1
ATOM 648 C CA . ILE A 1 81 ? 1.654 -3.679 1.193 1.00 90.88 81 ILE A CA 1
ATOM 649 C C . ILE A 1 81 ? 2.556 -2.731 1.974 1.00 90.88 81 ILE A C 1
ATOM 651 O O . ILE A 1 81 ? 2.603 -2.819 3.199 1.00 90.88 81 ILE A O 1
ATOM 655 N N . ILE A 1 82 ? 3.239 -1.813 1.289 1.00 91.00 82 ILE A N 1
ATOM 656 C CA . ILE A 1 82 ? 4.111 -0.823 1.932 1.00 91.00 82 ILE A CA 1
ATOM 657 C C . ILE A 1 82 ? 3.265 0.119 2.798 1.00 91.00 82 ILE A C 1
ATOM 659 O O . ILE A 1 82 ? 3.537 0.285 3.987 1.00 91.00 82 ILE A O 1
ATOM 663 N N . ALA A 1 83 ? 2.170 0.638 2.239 1.00 91.38 83 ALA A N 1
ATOM 664 C CA . ALA A 1 83 ? 1.210 1.479 2.950 1.00 91.38 83 ALA A CA 1
ATOM 665 C C . ALA A 1 83 ? 0.635 0.788 4.195 1.00 91.38 83 ALA A C 1
ATOM 667 O O . ALA A 1 83 ? 0.562 1.362 5.285 1.00 91.38 83 ALA A O 1
ATOM 668 N N . ALA A 1 84 ? 0.257 -0.480 4.038 1.00 91.50 84 ALA A N 1
ATOM 669 C CA . ALA A 1 84 ? -0.357 -1.257 5.096 1.00 91.50 84 ALA A CA 1
ATOM 670 C C . ALA A 1 84 ? 0.664 -1.726 6.157 1.00 91.50 84 ALA A C 1
ATOM 672 O O . ALA A 1 84 ? 0.302 -1.858 7.328 1.00 91.50 84 ALA A O 1
ATOM 673 N N . LYS A 1 85 ? 1.948 -1.899 5.810 1.00 91.81 85 LYS A N 1
ATOM 674 C CA . LYS A 1 85 ? 3.032 -2.094 6.789 1.00 91.81 85 LYS A CA 1
ATOM 675 C C . LYS A 1 85 ? 3.145 -0.889 7.727 1.00 91.81 85 LYS A C 1
ATOM 677 O O . LYS A 1 85 ? 3.243 -1.076 8.936 1.00 91.81 85 LYS A O 1
ATOM 682 N N . ASN A 1 86 ? 3.026 0.321 7.184 1.00 89.69 86 ASN A N 1
ATOM 683 C CA . ASN A 1 86 ? 3.055 1.568 7.954 1.00 89.69 86 ASN A CA 1
ATOM 684 C C . ASN A 1 86 ? 1.727 1.869 8.679 1.00 89.69 86 ASN A C 1
ATOM 686 O O . ASN A 1 86 ? 1.597 2.910 9.315 1.00 89.69 86 ASN A O 1
ATOM 690 N N . SER A 1 87 ? 0.727 0.977 8.596 1.00 88.94 87 SER A N 1
ATOM 691 C CA . SER A 1 87 ? -0.627 1.171 9.149 1.00 88.94 87 SER A CA 1
ATOM 692 C C . SER A 1 87 ? -1.301 2.480 8.717 1.00 88.94 87 SER A C 1
ATOM 694 O O . SER A 1 87 ? -2.193 2.987 9.401 1.00 88.94 87 SER A O 1
ATOM 696 N N . ASN A 1 88 ? -0.892 3.025 7.572 1.00 89.50 88 ASN A N 1
ATOM 697 C CA . ASN A 1 88 ? -1.358 4.315 7.103 1.00 89.50 88 ASN A CA 1
ATOM 698 C C . ASN A 1 88 ? -2.671 4.156 6.331 1.00 89.50 88 ASN A C 1
ATOM 700 O O . ASN A 1 88 ? -2.677 3.919 5.125 1.00 89.50 88 ASN A O 1
ATOM 704 N N . MET A 1 89 ? -3.791 4.274 7.044 1.00 87.31 89 MET A N 1
ATOM 705 C CA . MET A 1 89 ? -5.130 4.080 6.474 1.00 87.31 89 MET A CA 1
ATOM 706 C C . MET A 1 89 ? -5.445 5.041 5.330 1.00 87.31 89 MET A C 1
ATOM 708 O O . MET A 1 89 ? -6.093 4.638 4.372 1.00 87.31 89 MET A O 1
ATOM 712 N N . ILE A 1 90 ? -4.981 6.290 5.416 1.00 88.25 90 ILE A N 1
ATOM 713 C CA . ILE A 1 90 ? -5.228 7.306 4.385 1.00 88.25 90 ILE A CA 1
ATOM 714 C C . ILE A 1 90 ? -4.580 6.856 3.075 1.00 88.25 90 ILE A C 1
ATOM 716 O O . ILE A 1 90 ? -5.227 6.813 2.031 1.00 88.25 90 ILE A O 1
ATOM 720 N N . LEU A 1 91 ? -3.317 6.437 3.160 1.00 89.50 91 LEU A N 1
ATOM 721 C CA . LEU A 1 91 ? -2.555 5.939 2.024 1.00 89.50 91 LEU A CA 1
ATOM 722 C C . LEU A 1 91 ? -3.152 4.642 1.461 1.00 89.50 91 LEU A C 1
ATOM 724 O O . LEU A 1 91 ? -3.295 4.498 0.253 1.00 89.50 91 LEU A O 1
ATOM 728 N N . VAL A 1 92 ? -3.522 3.702 2.337 1.00 90.62 92 VAL A N 1
ATOM 729 C CA . VAL A 1 92 ? -4.143 2.425 1.953 1.00 90.62 92 VAL A CA 1
ATOM 730 C C . VAL A 1 92 ? -5.437 2.665 1.184 1.00 90.62 92 VAL A C 1
ATOM 732 O O . VAL A 1 92 ? -5.606 2.109 0.102 1.00 90.62 92 VAL A O 1
ATOM 735 N N . ASN A 1 93 ? -6.327 3.501 1.715 1.00 87.75 93 ASN A N 1
ATOM 736 C CA . ASN A 1 93 ? -7.616 3.776 1.090 1.00 87.75 93 ASN A CA 1
ATOM 737 C C . ASN A 1 93 ? -7.432 4.474 -0.251 1.00 87.75 93 ASN A C 1
ATOM 739 O O . ASN A 1 93 ? -8.003 4.029 -1.240 1.00 87.75 93 ASN A O 1
ATOM 743 N N . SER A 1 94 ? -6.556 5.476 -0.315 1.00 88.31 94 SER A N 1
ATOM 744 C CA . SER A 1 94 ? -6.301 6.169 -1.572 1.00 88.31 94 SER A CA 1
ATOM 745 C C . SER A 1 94 ? -5.692 5.247 -2.632 1.00 88.31 94 SER A C 1
ATOM 747 O O . SER A 1 94 ? -6.121 5.265 -3.781 1.00 88.31 94 SER A O 1
ATOM 749 N N . LEU A 1 95 ? -4.760 4.360 -2.267 1.00 87.88 95 LEU A N 1
ATOM 750 C CA . LEU A 1 95 ? -4.235 3.366 -3.208 1.00 87.88 95 LEU A CA 1
ATOM 751 C C . LEU A 1 95 ? -5.340 2.430 -3.722 1.00 87.88 95 LEU A C 1
ATOM 753 O O . LEU A 1 95 ? -5.356 2.107 -4.908 1.00 87.88 95 LEU A O 1
ATOM 757 N N . LEU A 1 96 ? -6.267 2.001 -2.859 1.00 86.81 96 LEU A N 1
ATOM 758 C CA . LEU A 1 96 ? -7.412 1.174 -3.259 1.00 86.81 96 LEU A CA 1
ATOM 759 C C . LEU A 1 96 ? -8.368 1.926 -4.199 1.00 86.81 96 LEU A C 1
ATOM 761 O O . LEU A 1 96 ? -8.815 1.339 -5.184 1.00 86.81 96 LEU A O 1
ATOM 765 N N . GLU A 1 97 ? -8.634 3.207 -3.935 1.00 85.00 97 GLU A N 1
ATOM 766 C CA . GLU A 1 97 ? -9.422 4.091 -4.811 1.00 85.00 97 GLU A CA 1
ATOM 767 C C . GLU A 1 97 ? -8.766 4.255 -6.186 1.00 85.00 97 GLU A C 1
ATOM 769 O O . GLU A 1 97 ? -9.445 4.240 -7.205 1.00 85.00 97 GLU A O 1
ATOM 774 N N . HIS A 1 98 ? -7.436 4.305 -6.244 1.00 82.19 98 HIS A N 1
ATOM 775 C CA . HIS A 1 98 ? -6.690 4.387 -7.503 1.00 82.19 98 HIS A CA 1
ATOM 776 C C . HIS A 1 98 ? -6.432 3.009 -8.146 1.00 82.19 98 HIS A C 1
ATOM 778 O O . HIS A 1 98 ? -5.631 2.879 -9.070 1.00 82.19 98 HIS A O 1
ATOM 784 N N . GLY A 1 99 ? -7.134 1.963 -7.695 1.00 78.06 99 GLY A N 1
ATOM 785 C CA . GLY A 1 99 ? -7.165 0.657 -8.354 1.00 78.06 99 GLY A CA 1
ATOM 786 C C . GLY A 1 99 ? -6.141 -0.362 -7.853 1.00 78.06 99 GLY A C 1
ATOM 787 O O . GLY A 1 99 ? -5.967 -1.406 -8.488 1.00 78.06 99 GLY A O 1
ATOM 788 N N . ALA A 1 100 ? -5.474 -0.120 -6.720 1.00 83.81 100 ALA A N 1
ATOM 789 C CA . ALA A 1 100 ? -4.579 -1.109 -6.127 1.00 83.81 100 ALA A CA 1
ATOM 790 C C . ALA A 1 100 ? -5.325 -2.416 -5.797 1.00 83.81 100 ALA A C 1
ATOM 792 O O . ALA A 1 100 ? -6.397 -2.439 -5.187 1.00 83.81 100 ALA A O 1
ATOM 793 N N . CYS A 1 101 ? -4.731 -3.549 -6.172 1.00 82.31 101 CYS A N 1
ATOM 794 C CA . CYS A 1 101 ? -5.374 -4.849 -6.023 1.00 82.31 101 CYS A CA 1
ATOM 795 C C . CYS A 1 101 ? -5.162 -5.433 -4.615 1.00 82.31 101 CYS A C 1
ATOM 797 O O . CYS A 1 101 ? -4.117 -6.017 -4.313 1.00 82.31 101 CYS A O 1
ATOM 799 N N . ALA A 1 102 ? -6.194 -5.360 -3.768 1.00 83.44 102 ALA A N 1
ATOM 800 C CA . ALA A 1 102 ? -6.185 -5.964 -2.429 1.00 83.44 102 ALA A CA 1
ATOM 801 C C . ALA A 1 102 ? -5.940 -7.484 -2.445 1.00 83.44 102 ALA A C 1
ATOM 803 O O . ALA A 1 102 ? -5.312 -8.023 -1.534 1.00 83.44 102 ALA A O 1
ATOM 804 N N . HIS A 1 103 ? -6.397 -8.185 -3.490 1.00 81.69 103 HIS A N 1
ATOM 805 C CA . HIS A 1 103 ? -6.169 -9.625 -3.634 1.00 81.69 103 HIS A CA 1
ATOM 806 C C . HIS A 1 103 ? -4.684 -9.943 -3.856 1.00 81.69 103 HIS A C 1
ATOM 808 O O . HIS A 1 103 ? -4.159 -10.889 -3.276 1.00 81.69 103 HIS A O 1
ATOM 814 N N . MET A 1 104 ? -3.990 -9.115 -4.641 1.00 79.38 104 MET A N 1
ATOM 815 C CA . MET A 1 104 ? -2.554 -9.263 -4.857 1.00 79.38 104 MET A CA 1
ATOM 816 C C . MET A 1 104 ? -1.771 -8.991 -3.573 1.00 79.38 104 MET A C 1
ATOM 818 O O . MET A 1 104 ? -0.902 -9.777 -3.215 1.00 79.38 104 MET A O 1
ATOM 822 N N . ALA A 1 105 ? -2.130 -7.932 -2.841 1.00 84.12 105 ALA A N 1
ATOM 823 C CA . ALA A 1 105 ? -1.532 -7.657 -1.540 1.00 84.12 105 ALA A CA 1
ATOM 824 C C . ALA A 1 105 ? -1.726 -8.836 -0.572 1.00 84.12 105 ALA A C 1
ATOM 826 O O . ALA A 1 105 ? -0.778 -9.260 0.078 1.00 84.12 105 ALA A O 1
ATOM 827 N N . ARG A 1 106 ? -2.927 -9.423 -0.519 1.00 84.69 106 ARG A N 1
ATOM 828 C CA . ARG A 1 106 ? -3.213 -10.588 0.331 1.00 84.69 106 ARG A CA 1
ATOM 829 C C . ARG A 1 106 ? -2.345 -11.811 0.012 1.00 84.69 106 ARG A C 1
ATOM 831 O O . ARG A 1 106 ? -1.993 -12.539 0.937 1.00 84.69 106 ARG A O 1
ATOM 838 N N . ASN A 1 107 ? -2.031 -12.037 -1.261 1.00 83.88 107 ASN A N 1
ATOM 839 C CA . ASN A 1 107 ? -1.254 -13.194 -1.708 1.00 83.88 107 ASN A CA 1
ATOM 840 C C . ASN A 1 107 ? 0.263 -12.933 -1.756 1.00 83.88 107 ASN A C 1
ATOM 842 O O . ASN A 1 107 ? 1.020 -13.853 -2.058 1.00 83.88 107 ASN A O 1
ATOM 846 N N . ASP A 1 108 ? 0.728 -11.713 -1.467 1.00 85.25 108 ASP A N 1
ATOM 847 C CA . ASP A 1 108 ? 2.162 -11.430 -1.369 1.00 85.25 108 ASP A CA 1
ATOM 848 C C . ASP A 1 108 ? 2.754 -12.134 -0.134 1.00 85.25 108 ASP A C 1
ATOM 850 O O . ASP A 1 108 ? 2.154 -12.171 0.943 1.00 85.25 108 ASP A O 1
ATOM 854 N N . ILE A 1 109 ? 3.971 -12.663 -0.266 1.00 86.25 109 ILE A N 1
ATOM 855 C CA . ILE A 1 109 ? 4.702 -13.352 0.811 1.00 86.25 109 ILE A CA 1
ATOM 856 C C . ILE A 1 109 ? 4.854 -12.449 2.043 1.00 86.25 109 ILE A C 1
ATOM 858 O O . ILE A 1 109 ? 4.851 -12.924 3.180 1.00 86.25 109 ILE A O 1
ATOM 862 N N . ARG A 1 110 ? 4.954 -11.132 1.833 1.00 87.25 110 ARG A N 1
ATOM 863 C CA . ARG A 1 110 ? 5.088 -10.126 2.889 1.00 87.25 110 ARG A CA 1
ATOM 864 C C . ARG A 1 110 ? 3.796 -9.921 3.676 1.00 87.25 110 ARG A C 1
ATOM 866 O O . ARG A 1 110 ? 3.862 -9.383 4.780 1.00 87.25 110 ARG A O 1
ATOM 873 N N . PHE A 1 111 ? 2.651 -10.408 3.181 1.00 88.56 111 PHE A N 1
ATOM 874 C CA . PHE A 1 111 ? 1.351 -10.249 3.831 1.00 88.56 111 PHE A CA 1
ATOM 875 C C . PHE A 1 111 ? 1.334 -10.758 5.280 1.00 88.56 111 PHE A C 1
ATOM 877 O O . PHE A 1 111 ? 0.714 -10.158 6.163 1.00 88.56 111 PHE A O 1
ATOM 884 N N . LYS A 1 112 ? 2.060 -11.850 5.553 1.00 90.38 112 LYS A N 1
ATOM 885 C CA . LYS A 1 112 ? 2.135 -12.456 6.892 1.00 90.38 112 LYS A CA 1
ATOM 886 C C . LYS A 1 112 ? 2.688 -11.500 7.956 1.00 90.38 112 LYS A C 1
ATOM 888 O O . LYS A 1 112 ? 2.229 -11.551 9.100 1.00 90.38 112 LYS A O 1
ATOM 893 N N . TYR A 1 113 ? 3.589 -10.597 7.563 1.00 90.56 113 TYR A N 1
ATOM 894 C CA . TYR A 1 113 ? 4.272 -9.654 8.452 1.00 90.56 1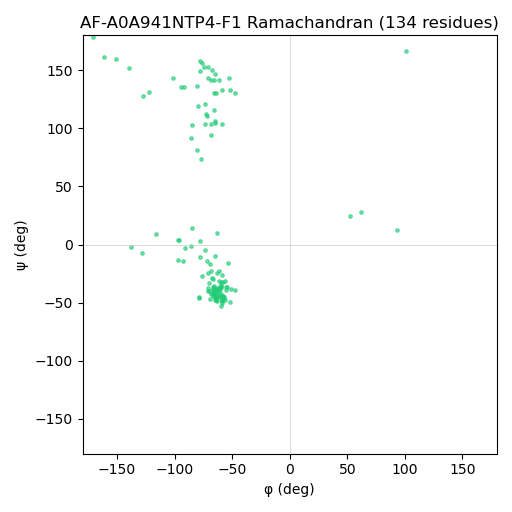13 TYR A CA 1
ATOM 895 C C . TYR A 1 113 ? 3.493 -8.361 8.706 1.00 90.56 113 TYR A C 1
ATOM 897 O O . TYR A 1 113 ? 3.959 -7.512 9.461 1.00 90.56 113 TYR A O 1
ATOM 905 N N . LEU A 1 114 ? 2.313 -8.181 8.102 1.00 92.00 114 LEU A N 1
ATOM 906 C CA . LEU A 1 114 ? 1.521 -6.986 8.368 1.00 92.00 114 LEU A CA 1
ATOM 907 C C . LEU A 1 114 ? 0.920 -6.984 9.780 1.00 92.00 114 LEU A C 1
ATOM 909 O O . LEU A 1 114 ? 0.590 -8.050 10.321 1.00 92.00 114 LEU A O 1
ATOM 913 N N . PRO A 1 115 ? 0.669 -5.785 10.339 1.00 93.12 115 PRO A N 1
ATOM 914 C CA . PRO A 1 115 ? -0.104 -5.615 11.562 1.00 93.12 115 PRO A CA 1
ATOM 915 C C . PRO A 1 115 ? -1.468 -6.314 11.482 1.00 93.12 115 PRO A C 1
ATOM 917 O O . PRO A 1 115 ? -2.127 -6.317 10.437 1.00 93.12 115 PRO A O 1
ATOM 920 N N . LEU A 1 116 ? -1.930 -6.891 12.598 1.00 91.19 116 LEU A N 1
ATOM 921 C CA . LEU A 1 116 ? -3.183 -7.660 12.648 1.00 91.19 116 LEU A CA 1
ATOM 922 C C . LEU A 1 116 ? -4.388 -6.850 12.144 1.00 91.19 116 LEU A C 1
ATOM 924 O O . LEU A 1 116 ? -5.221 -7.383 11.407 1.00 91.19 116 LEU A O 1
ATOM 928 N N . LYS A 1 117 ? -4.435 -5.555 12.484 1.00 89.69 117 LYS A N 1
ATOM 929 C CA . LYS A 1 117 ? -5.459 -4.610 12.020 1.00 89.69 117 LYS A CA 1
ATOM 930 C C . LYS A 1 117 ? -5.520 -4.550 10.489 1.00 89.69 117 LYS A C 1
ATOM 932 O O . LYS A 1 117 ? -6.599 -4.714 9.927 1.00 89.69 117 LYS A O 1
ATOM 937 N N . MET A 1 118 ? -4.375 -4.414 9.812 1.00 89.94 118 MET A N 1
ATOM 938 C CA . MET A 1 118 ? -4.336 -4.372 8.343 1.00 89.94 118 MET A CA 1
ATOM 939 C C . MET A 1 118 ? -4.640 -5.714 7.700 1.00 89.94 118 MET A C 1
ATOM 941 O O . MET A 1 118 ? -5.352 -5.764 6.700 1.00 89.94 118 MET A O 1
ATOM 945 N N . LYS A 1 119 ? -4.176 -6.819 8.293 1.00 91.69 119 LYS A N 1
ATOM 946 C CA . LYS A 1 119 ? -4.522 -8.156 7.796 1.00 91.69 119 LYS A CA 1
ATOM 947 C C . LYS A 1 119 ? -6.032 -8.378 7.808 1.00 91.69 119 LYS A C 1
ATOM 949 O O . LYS A 1 119 ? -6.569 -8.906 6.839 1.00 91.69 119 LYS A O 1
ATOM 954 N N . ARG A 1 120 ? -6.716 -7.975 8.886 1.00 89.69 120 ARG A N 1
ATOM 955 C CA . ARG A 1 120 ? -8.183 -8.050 8.987 1.00 89.69 120 ARG A CA 1
ATOM 956 C C . ARG A 1 120 ? -8.860 -7.154 7.952 1.00 89.69 120 ARG A C 1
ATOM 958 O O . ARG A 1 120 ? -9.730 -7.641 7.240 1.00 89.69 120 ARG A O 1
ATOM 965 N N . TYR A 1 121 ? -8.411 -5.907 7.824 1.00 87.62 121 TYR A N 1
ATOM 966 C CA . TYR A 1 121 ? -8.966 -4.942 6.874 1.00 87.62 121 TYR A CA 1
ATOM 967 C C . TYR A 1 121 ? -8.865 -5.423 5.416 1.00 87.62 121 TYR A C 1
ATOM 969 O O . TYR A 1 121 ? -9.876 -5.554 4.731 1.00 87.62 121 TYR A O 1
ATOM 977 N N . LEU A 1 122 ? -7.666 -5.805 4.964 1.00 86.06 122 LEU A N 1
ATOM 978 C CA . LEU A 1 122 ? -7.460 -6.304 3.601 1.00 86.06 122 LEU A CA 1
ATOM 979 C C . LEU A 1 122 ? -8.205 -7.626 3.353 1.00 86.06 122 LEU A C 1
ATOM 981 O O . LEU A 1 122 ? -8.771 -7.817 2.277 1.00 86.06 122 LEU A O 1
ATOM 985 N N . LYS A 1 123 ? -8.278 -8.528 4.345 1.00 87.25 123 LYS A N 1
ATOM 986 C CA . LYS A 1 123 ? -9.098 -9.748 4.236 1.00 87.25 123 LYS A CA 1
ATOM 987 C C . LYS A 1 123 ? -10.581 -9.421 4.067 1.00 87.25 123 LYS A C 1
ATOM 989 O O . LYS A 1 123 ? -11.206 -10.029 3.200 1.00 87.25 123 LYS A O 1
ATOM 994 N N . ALA A 1 124 ? -11.117 -8.482 4.847 1.00 84.75 124 ALA A N 1
ATOM 995 C CA . ALA A 1 124 ? -12.512 -8.059 4.757 1.00 84.75 124 ALA A CA 1
ATOM 996 C C . ALA A 1 124 ? -12.838 -7.519 3.357 1.00 84.75 124 ALA A C 1
ATOM 998 O O . ALA A 1 124 ? -13.771 -8.008 2.727 1.00 84.75 124 ALA A O 1
ATOM 999 N N . ILE A 1 125 ? -11.991 -6.636 2.815 1.00 80.75 125 ILE A N 1
ATOM 1000 C CA . ILE A 1 125 ? -12.138 -6.112 1.446 1.00 80.75 125 ILE A CA 1
ATOM 1001 C C . ILE A 1 125 ? -12.148 -7.244 0.412 1.00 80.75 125 ILE A C 1
ATOM 1003 O O . ILE A 1 125 ? -12.991 -7.274 -0.483 1.00 80.75 125 ILE A O 1
ATOM 1007 N N . THR A 1 126 ? -11.226 -8.207 0.525 1.00 77.50 126 THR A N 1
ATOM 1008 C CA . THR A 1 126 ? -11.174 -9.321 -0.437 1.00 77.50 126 THR A CA 1
ATOM 1009 C C . THR A 1 126 ? -12.378 -10.261 -0.355 1.00 77.50 126 THR A C 1
ATOM 1011 O O . THR A 1 126 ? -12.718 -10.857 -1.371 1.00 77.50 126 THR A O 1
ATOM 1014 N N . ARG A 1 127 ? -13.006 -10.405 0.823 1.00 73.94 127 ARG A N 1
ATOM 1015 C CA . ARG A 1 127 ? -14.181 -11.267 1.042 1.00 73.94 127 ARG A CA 1
ATOM 1016 C C . ARG A 1 127 ? -15.470 -10.624 0.551 1.00 73.94 127 ARG A C 1
ATOM 1018 O O . ARG A 1 127 ? -16.197 -11.270 -0.189 1.00 73.94 127 ARG A O 1
ATOM 1025 N N . PHE A 1 12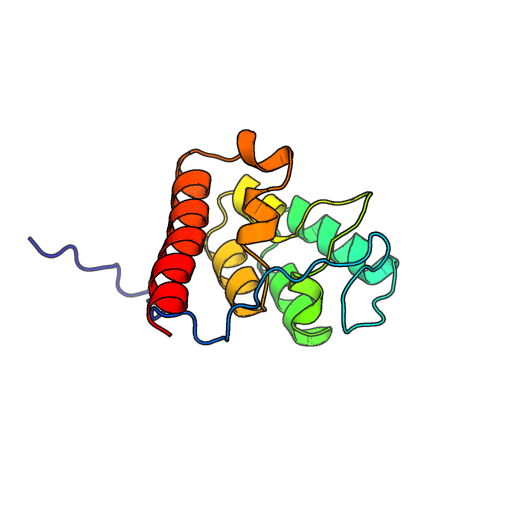8 ? -15.683 -9.350 0.879 1.00 67.44 128 PHE A N 1
ATOM 1026 C CA . PHE A 1 128 ? -16.847 -8.583 0.421 1.00 67.44 128 PHE A CA 1
ATOM 1027 C C . PHE A 1 128 ? -17.023 -8.672 -1.102 1.00 67.44 128 PHE A C 1
ATOM 1029 O O . PHE A 1 128 ? -18.114 -8.843 -1.633 1.00 67.44 128 PHE A O 1
ATOM 1036 N N . ARG A 1 129 ? -15.901 -8.657 -1.821 1.00 53.88 129 ARG A N 1
ATOM 1037 C CA . ARG A 1 129 ? -15.882 -8.827 -3.266 1.00 53.88 129 ARG A CA 1
ATOM 1038 C C . ARG A 1 129 ? -16.309 -10.219 -3.750 1.00 53.88 129 ARG A C 1
ATOM 1040 O O . ARG A 1 129 ? -16.925 -10.310 -4.803 1.00 53.88 129 ARG A O 1
ATOM 1047 N N . GLN A 1 130 ? -15.935 -11.288 -3.043 1.00 52.12 130 GLN A N 1
ATOM 1048 C CA . GLN A 1 130 ? -16.351 -12.646 -3.412 1.00 52.12 130 GLN A CA 1
ATOM 1049 C C . GLN A 1 130 ? -17.865 -12.793 -3.276 1.00 52.12 130 GLN A C 1
ATOM 1051 O O . GLN A 1 130 ? -18.484 -13.367 -4.156 1.00 52.12 130 GLN A O 1
ATOM 1056 N N . GLU A 1 131 ? -18.461 -12.217 -2.232 1.00 55.25 131 GLU A N 1
ATOM 1057 C CA . GLU A 1 131 ? -19.914 -12.253 -2.035 1.00 55.25 131 GLU A CA 1
ATOM 1058 C C . GLU A 1 131 ? -20.666 -11.492 -3.133 1.00 55.25 131 GLU A C 1
ATOM 1060 O O . GLU A 1 131 ? -21.599 -12.048 -3.698 1.00 55.25 131 GLU A O 1
ATOM 1065 N N . ILE A 1 132 ? -20.220 -10.288 -3.514 1.00 53.59 132 ILE A N 1
ATOM 1066 C CA . ILE A 1 132 ? -20.839 -9.537 -4.624 1.00 53.59 132 ILE A CA 1
ATOM 1067 C C . ILE A 1 132 ? -20.694 -10.278 -5.956 1.00 53.59 132 ILE A C 1
ATOM 1069 O O . ILE A 1 132 ? -21.648 -10.368 -6.717 1.00 53.59 132 ILE A O 1
ATOM 1073 N N . LEU A 1 133 ? -19.501 -10.800 -6.259 1.00 41.62 133 LEU A N 1
ATOM 1074 C CA . LEU A 1 133 ? -19.256 -11.490 -7.529 1.00 41.62 133 LEU A CA 1
ATOM 1075 C C . LEU A 1 133 ? -19.958 -12.849 -7.621 1.00 41.62 133 LEU A C 1
ATOM 1077 O O . LEU A 1 133 ? -20.207 -13.296 -8.727 1.00 41.62 133 LEU A O 1
ATOM 1081 N N . ASN A 1 134 ? -20.262 -13.498 -6.495 1.00 46.91 134 ASN A N 1
ATOM 1082 C CA . ASN A 1 134 ? -21.024 -14.748 -6.471 1.00 46.91 134 ASN A CA 1
ATOM 1083 C C . ASN A 1 134 ? -22.538 -14.531 -6.656 1.00 46.91 134 ASN A C 1
ATOM 1085 O O . ASN A 1 134 ? -23.267 -15.509 -6.789 1.00 46.91 134 ASN A O 1
ATOM 1089 N N . GLN A 1 135 ? -23.017 -13.283 -6.603 1.00 49.28 135 GLN A N 1
ATOM 1090 C CA . GLN A 1 135 ? -24.426 -12.925 -6.809 1.00 49.28 135 GLN A CA 1
ATOM 1091 C C . GLN A 1 135 ? -24.741 -12.456 -8.240 1.00 49.28 135 GLN A C 1
ATOM 1093 O O . GLN A 1 135 ? -25.871 -12.050 -8.504 1.00 49.28 135 GLN A O 1
ATOM 1098 N N . ILE A 1 136 ? -23.761 -12.501 -9.146 1.00 43.88 136 ILE A N 1
ATOM 1099 C CA . ILE A 1 136 ? -23.891 -12.181 -10.576 1.00 43.88 136 ILE A CA 1
ATOM 1100 C C . ILE A 1 136 ? -23.611 -13.458 -11.364 1.00 43.88 136 ILE A C 1
ATOM 1102 O O . ILE A 1 136 ? -24.361 -13.727 -12.325 1.00 43.88 136 ILE A O 1
#